Protein AF-L0CRL0-F1 (afdb_monomer)

Foldseek 3Di:
DVLCLQQLFPPNNVVQLVPQVVDDLVVNLCSLAVSNVVSLVVCLVCLQVDDLVVLLVSLVRQLVCLVPVLVPDPDPSSVLSSVSSNLVSVLSNCSNVPVVVSVVSSVVNSVVSVVVSVVVVD

Solvent-accessible surface area (backbone atoms only — not comparable to full-atom values): 6269 Å² total; per-residue (Å²): 107,72,59,39,45,76,67,24,31,36,90,50,28,73,63,48,35,55,52,38,56,76,43,56,64,70,56,32,44,41,55,72,34,65,64,42,47,64,56,48,51,52,49,52,76,45,24,91,78,55,64,63,71,64,39,42,52,34,11,54,46,6,32,50,47,14,54,59,60,26,73,79,45,88,49,65,51,36,30,54,36,20,48,50,24,21,53,47,10,59,30,48,51,36,26,68,82,40,42,67,57,21,51,52,52,50,54,54,50,40,53,55,51,48,54,54,43,53,64,70,71,108

Nearest PDB structures (foldseek):
  8q0a-assembly1_N  TM=9.973E-01  e=8.790E-09  Bos taurus
  7w4g-assembly1_i  TM=9.968E-01  e=8.790E-09  Sus scrofa
  5xtc-assembly1_i  TM=9.967E-01  e=1.614E-08  Homo sapiens
  7zdp-assembly1_N  TM=9.959E-01  e=1.191E-08  Ovis aries
  7psa-assembly1_N  TM=9.942E-01  e=1.614E-08  Mus musculus

Mean predicted aligned error: 2.78 Å

Secondary structure (DSSP, 8-state):
-HHHHHHT-TTTTTHHHHHHHHS-HHHHHHHHTGGGHHHHHHHHHTGGGS-HHHHHHHHHHHHHHHHHHHHT---HHHHHHHHHHHHHHHHHHHTTT-HHHHHHHHHHHHHHHHHHHHHH--

Structure (mmCIF, N/CA/C/O backbone):
data_AF-L0CRL0-F1
#
_entry.id   AF-L0CRL0-F1
#
loop_
_atom_site.group_PDB
_atom_site.id
_atom_site.type_symbol
_atom_site.label_atom_id
_atom_site.label_alt_id
_atom_site.label_comp_id
_atom_site.label_asym_id
_atom_site.label_entity_id
_atom_site.label_seq_id
_atom_site.pdbx_PDB_ins_code
_atom_site.Cartn_x
_atom_site.Cartn_y
_atom_site.Cartn_z
_atom_site.occupancy
_atom_site.B_iso_or_equiv
_atom_site.auth_seq_id
_atom_site.auth_comp_id
_atom_site.auth_asym_id
_atom_site.auth_atom_id
_atom_site.pdbx_PDB_model_num
ATOM 1 N N . ALA A 1 1 ? 5.175 -12.268 -9.111 1.00 73.69 1 ALA A N 1
ATOM 2 C CA . ALA A 1 1 ? 4.023 -13.076 -8.654 1.00 73.69 1 ALA A CA 1
ATOM 3 C C . ALA A 1 1 ? 4.125 -13.479 -7.173 1.00 73.69 1 ALA A C 1
ATOM 5 O O . ALA A 1 1 ? 3.259 -13.098 -6.396 1.00 73.69 1 ALA A O 1
ATOM 6 N N . ALA A 1 2 ? 5.173 -14.190 -6.732 1.00 89.31 2 ALA A N 1
ATOM 7 C CA . ALA A 1 2 ? 5.274 -14.617 -5.325 1.00 89.31 2 ALA A CA 1
ATOM 8 C C . ALA A 1 2 ? 5.375 -13.439 -4.332 1.00 89.31 2 ALA A C 1
ATOM 10 O O . ALA A 1 2 ? 4.647 -13.386 -3.343 1.00 89.31 2 ALA A O 1
ATOM 11 N N . ILE A 1 3 ? 6.220 -12.445 -4.629 1.00 90.88 3 ILE A N 1
ATOM 12 C CA . ILE A 1 3 ? 6.365 -11.264 -3.763 1.00 90.88 3 ILE A CA 1
ATOM 13 C C . ILE A 1 3 ? 5.086 -10.412 -3.757 1.00 90.88 3 ILE A C 1
ATOM 15 O O . ILE A 1 3 ? 4.665 -9.945 -2.704 1.00 90.88 3 ILE A O 1
ATOM 19 N N . SER A 1 4 ? 4.410 -10.278 -4.904 1.00 89.88 4 SER A N 1
ATOM 20 C CA . SER A 1 4 ? 3.124 -9.573 -4.994 1.00 89.88 4 SER A CA 1
ATOM 21 C C . SER A 1 4 ? 2.032 -10.236 -4.153 1.00 89.88 4 SER A C 1
ATOM 23 O O . SER A 1 4 ? 1.239 -9.525 -3.546 1.00 89.88 4 SER A O 1
ATOM 25 N N . MET A 1 5 ? 2.027 -11.571 -4.046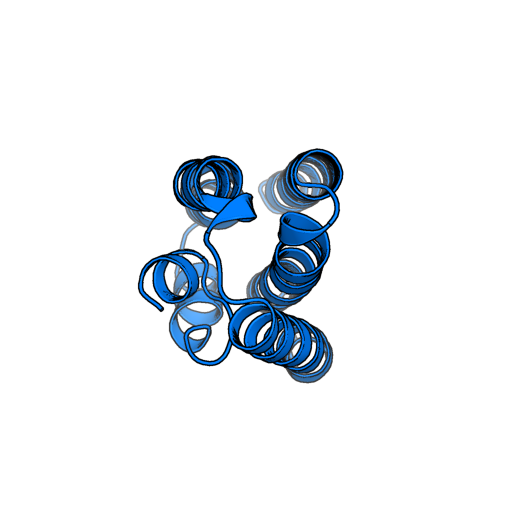 1.00 91.62 5 MET A N 1
ATOM 26 C CA . MET A 1 5 ? 1.110 -12.295 -3.161 1.00 91.62 5 MET A CA 1
ATOM 27 C C . MET A 1 5 ? 1.408 -12.020 -1.683 1.00 91.62 5 MET A C 1
ATOM 29 O O . MET A 1 5 ? 0.489 -11.688 -0.937 1.00 91.62 5 MET A O 1
ATOM 33 N N . LYS A 1 6 ? 2.685 -12.073 -1.271 1.00 91.50 6 LYS A N 1
ATOM 34 C CA . LYS A 1 6 ? 3.086 -11.749 0.112 1.00 91.50 6 LYS A CA 1
ATOM 35 C C . LYS A 1 6 ? 2.807 -10.296 0.504 1.00 91.50 6 LYS A C 1
ATOM 37 O O . LYS A 1 6 ? 2.465 -10.042 1.652 1.00 91.50 6 LYS A O 1
ATOM 42 N N . LEU A 1 7 ? 2.958 -9.350 -0.423 1.00 91.12 7 LEU A N 1
ATOM 43 C CA . LEU A 1 7 ? 2.668 -7.934 -0.173 1.00 91.12 7 LEU A CA 1
ATOM 44 C C . LEU A 1 7 ? 1.165 -7.613 -0.195 1.00 91.12 7 LEU A C 1
ATOM 46 O O . LEU A 1 7 ? 0.760 -6.599 0.371 1.00 91.12 7 LEU A O 1
ATOM 50 N N . GLY A 1 8 ? 0.340 -8.457 -0.822 1.00 92.06 8 GLY A N 1
ATOM 51 C CA . GLY A 1 8 ? -1.088 -8.194 -1.014 1.00 92.06 8 GLY A CA 1
ATOM 52 C C . GLY A 1 8 ? -1.381 -7.225 -2.166 1.00 92.06 8 GLY A C 1
ATOM 53 O O . GLY A 1 8 ? -2.360 -6.487 -2.111 1.00 92.06 8 GLY A O 1
ATOM 54 N N . LEU A 1 9 ? -0.539 -7.197 -3.206 1.00 93.69 9 LEU A N 1
ATOM 55 C CA . LEU A 1 9 ? -0.826 -6.452 -4.438 1.00 93.69 9 LEU A CA 1
ATOM 56 C C . LEU A 1 9 ? -1.970 -7.123 -5.210 1.00 93.69 9 LEU A C 1
ATOM 58 O O . LEU A 1 9 ? -2.073 -8.350 -5.235 1.00 93.69 9 LEU A O 1
ATOM 62 N N . ALA A 1 10 ? -2.801 -6.335 -5.892 1.00 94.56 10 ALA A N 1
ATOM 63 C CA . ALA A 1 10 ? -3.841 -6.871 -6.767 1.00 94.56 10 ALA A CA 1
ATOM 64 C C . ALA A 1 10 ? -3.223 -7.707 -7.911 1.00 94.56 10 ALA A C 1
ATOM 66 O O . ALA A 1 10 ? -2.181 -7.317 -8.436 1.00 94.56 10 ALA A O 1
ATOM 67 N N . PRO A 1 11 ? -3.826 -8.852 -8.298 1.00 92.69 11 PRO A N 1
ATOM 68 C CA . PRO A 1 11 ? -5.115 -9.392 -7.843 1.00 92.69 11 PRO A CA 1
ATOM 69 C C . PRO A 1 11 ? -5.056 -10.202 -6.533 1.00 92.69 11 PRO A C 1
ATOM 71 O O . PRO A 1 11 ? -6.095 -10.583 -6.011 1.00 92.69 11 PRO A O 1
ATOM 74 N N . PHE A 1 12 ? -3.885 -10.411 -5.934 1.00 93.94 12 PHE A N 1
ATOM 75 C CA . PHE A 1 12 ? -3.675 -11.250 -4.740 1.00 93.94 12 PHE A CA 1
ATOM 76 C C . PHE A 1 12 ? -4.007 -10.561 -3.404 1.00 93.94 12 PHE A C 1
ATOM 78 O O . PHE A 1 12 ? -3.464 -10.916 -2.362 1.00 93.94 12 PHE A O 1
ATOM 85 N N . HIS A 1 13 ? -4.867 -9.550 -3.432 1.00 94.38 13 HIS A N 1
ATOM 86 C CA . HIS A 1 13 ? -5.120 -8.644 -2.314 1.00 94.38 13 HIS A CA 1
ATOM 87 C C . HIS A 1 13 ? -6.255 -9.112 -1.386 1.00 94.38 13 HIS A C 1
ATOM 89 O O . HIS A 1 13 ? -6.352 -8.623 -0.267 1.00 94.38 13 HIS A O 1
ATOM 95 N N . PHE A 1 14 ? -7.097 -10.057 -1.824 1.00 93.44 14 PHE A N 1
ATOM 96 C CA . PHE A 1 14 ? -8.341 -10.444 -1.139 1.00 93.44 14 PHE A CA 1
ATOM 97 C C . PHE A 1 14 ? -8.160 -10.913 0.310 1.00 93.44 14 PHE A C 1
ATOM 99 O O . PHE A 1 14 ? -8.985 -10.598 1.160 1.00 93.44 14 PHE A O 1
ATOM 106 N N . TRP A 1 15 ? -7.058 -11.602 0.616 1.00 94.88 15 TRP A N 1
ATOM 107 C CA . TRP A 1 15 ? -6.787 -12.093 1.971 1.00 94.88 15 TRP A CA 1
ATOM 108 C C . TRP A 1 15 ? -6.547 -10.957 2.976 1.00 94.88 15 TRP A C 1
ATOM 110 O O . TRP A 1 15 ? -6.832 -11.090 4.164 1.00 94.88 15 TRP A O 1
ATOM 120 N N . PHE A 1 16 ? -6.002 -9.830 2.515 1.00 94.25 16 PHE A N 1
ATOM 121 C CA . PHE A 1 16 ? -5.441 -8.814 3.397 1.00 94.25 16 PHE A CA 1
ATOM 122 C C . PHE A 1 16 ? -6.518 -8.029 4.177 1.00 94.25 16 PHE A C 1
ATOM 124 O O . PHE A 1 16 ? -6.388 -7.929 5.400 1.00 94.25 16 PHE A O 1
ATOM 131 N N . PRO A 1 17 ? -7.615 -7.535 3.560 1.00 95.00 17 PRO A N 1
ATOM 132 C CA . PRO A 1 17 ? -8.706 -6.888 4.295 1.00 95.00 17 PRO A CA 1
ATOM 133 C C . PRO A 1 17 ? -9.400 -7.787 5.320 1.00 95.00 17 PRO A C 1
ATOM 135 O O . PRO A 1 17 ? -9.794 -7.311 6.385 1.00 95.00 17 PRO A O 1
ATOM 138 N N . GLU A 1 18 ? -9.560 -9.073 5.011 1.00 95.00 18 GLU A N 1
ATOM 139 C CA . GLU A 1 18 ? -10.235 -10.031 5.890 1.00 95.00 18 GLU A CA 1
ATOM 140 C C . GLU A 1 18 ? -9.378 -10.367 7.109 1.00 95.00 18 GLU A C 1
ATOM 142 O O . GLU A 1 18 ? -9.856 -10.271 8.242 1.00 95.00 18 GLU A O 1
ATOM 147 N N . VAL A 1 19 ? -8.092 -10.662 6.891 1.00 95.88 19 VAL A N 1
ATOM 148 C CA . VAL A 1 19 ? -7.148 -10.947 7.979 1.00 95.88 19 VAL A CA 1
ATOM 149 C C . VAL A 1 19 ? -6.992 -9.733 8.890 1.00 95.88 19 VAL A C 1
ATOM 151 O O . VAL A 1 19 ? -7.051 -9.871 10.111 1.00 95.88 19 VAL A O 1
ATOM 154 N N . LEU A 1 20 ? -6.864 -8.530 8.326 1.00 95.19 20 LEU A N 1
ATOM 155 C CA . LEU A 1 20 ? -6.703 -7.319 9.128 1.00 95.19 20 LEU A CA 1
ATOM 156 C C . LEU A 1 20 ? -7.968 -7.031 9.959 1.00 95.19 20 LEU A C 1
ATOM 158 O O . LEU A 1 20 ? -7.849 -6.703 11.139 1.00 95.19 20 LEU A O 1
ATOM 162 N N . GLN A 1 21 ? -9.171 -7.249 9.412 1.00 94.94 21 GLN A N 1
ATOM 163 C CA . GLN A 1 21 ? -10.425 -7.110 10.166 1.00 94.94 21 GLN A CA 1
ATOM 164 C C . GLN A 1 21 ? -10.580 -8.152 11.287 1.00 94.94 21 GLN A C 1
ATOM 166 O O . GLN A 1 21 ? -11.107 -7.810 12.345 1.00 94.94 21 GLN A O 1
ATOM 171 N N . GLY A 1 22 ? -10.167 -9.401 11.060 1.00 94.00 22 GLY A N 1
ATOM 172 C CA . GLY A 1 22 ? -10.298 -10.493 12.035 1.00 94.00 22 GLY A CA 1
ATOM 173 C C . GLY A 1 22 ? -9.231 -10.503 13.135 1.00 94.00 22 GLY A C 1
ATOM 174 O O . GLY A 1 22 ? -9.375 -11.217 14.123 1.00 94.00 22 GLY A O 1
ATOM 175 N N . SER A 1 23 ? -8.165 -9.718 12.974 1.00 94.25 23 SER A N 1
ATOM 176 C CA . SER A 1 23 ? -7.005 -9.698 13.871 1.00 94.25 23 SER A CA 1
ATOM 177 C C . SER A 1 23 ? -7.084 -8.607 14.955 1.00 94.25 23 SER A C 1
ATOM 179 O O . SER A 1 23 ? -7.854 -7.642 14.852 1.00 94.25 23 SER A O 1
ATOM 181 N N . SER A 1 24 ? -6.280 -8.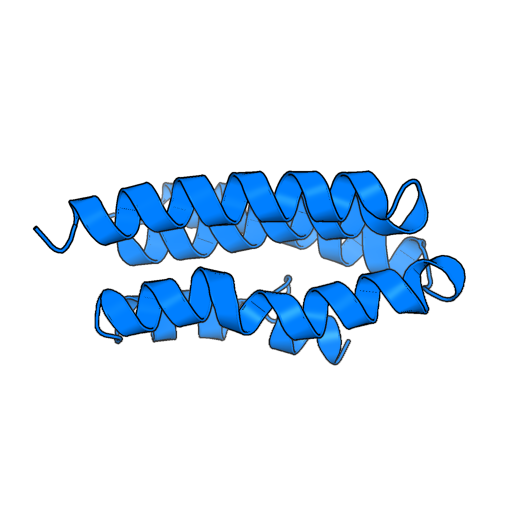745 16.017 1.00 95.38 24 SER A N 1
ATOM 182 C CA . SER A 1 24 ? -6.131 -7.698 17.040 1.00 95.38 24 SER A CA 1
ATOM 183 C C . SER A 1 24 ? -5.400 -6.478 16.467 1.00 95.38 24 SER A C 1
ATOM 185 O O . SER A 1 24 ? -4.612 -6.610 15.532 1.00 95.38 24 SER A O 1
ATOM 187 N N . LEU A 1 25 ? -5.602 -5.286 17.038 1.00 94.00 25 LEU A N 1
ATOM 188 C CA . LEU A 1 25 ? -4.984 -4.050 16.529 1.00 94.00 25 LEU A CA 1
ATOM 189 C C . LEU A 1 25 ? -3.450 -4.120 16.482 1.00 94.00 25 LEU A C 1
ATOM 191 O O . LEU A 1 25 ? -2.846 -3.687 15.503 1.00 94.00 25 LEU A O 1
ATOM 195 N N . THR A 1 26 ? -2.820 -4.728 17.489 1.00 94.75 26 THR A N 1
ATOM 196 C CA . THR A 1 26 ? -1.362 -4.915 17.539 1.00 94.75 26 THR A CA 1
ATOM 197 C C . THR A 1 26 ? -0.864 -5.847 16.436 1.00 94.75 26 THR A C 1
ATOM 199 O O . THR A 1 26 ? 0.125 -5.546 15.768 1.00 94.75 26 THR A O 1
ATOM 202 N N . THR A 1 27 ? -1.567 -6.955 16.185 1.00 94.81 27 THR A N 1
ATOM 203 C CA . THR A 1 27 ? -1.224 -7.864 15.080 1.00 94.81 27 THR A CA 1
ATOM 204 C C . THR A 1 27 ? -1.473 -7.221 13.717 1.00 94.81 27 THR A C 1
ATOM 206 O O . THR A 1 27 ? -0.631 -7.355 12.832 1.00 94.81 27 THR A O 1
ATOM 209 N N . GLY A 1 28 ? -2.550 -6.445 13.570 1.00 94.75 28 GLY A N 1
ATOM 210 C CA . GLY A 1 28 ? -2.838 -5.655 12.375 1.00 94.75 28 GLY A CA 1
ATOM 211 C C . GLY A 1 28 ? -1.734 -4.645 12.061 1.00 94.75 28 GLY A C 1
ATOM 212 O O . GLY A 1 28 ? -1.292 -4.579 10.916 1.00 94.75 28 GLY A O 1
ATOM 213 N N . LEU A 1 29 ? -1.220 -3.942 13.077 1.00 95.94 29 LEU A N 1
ATOM 214 C CA . LEU A 1 29 ? -0.084 -3.026 12.946 1.00 95.94 29 LEU A CA 1
ATOM 215 C C . LEU A 1 29 ? 1.185 -3.746 12.468 1.00 95.94 29 LEU A C 1
ATOM 217 O O . LEU A 1 29 ? 1.840 -3.299 11.523 1.00 95.94 29 LEU A O 1
ATOM 221 N N . LEU A 1 30 ? 1.542 -4.870 13.095 1.00 96.75 30 LEU A N 1
ATOM 222 C CA . LEU A 1 30 ? 2.722 -5.654 12.703 1.00 96.75 30 LEU A CA 1
ATOM 223 C C . LEU A 1 30 ? 2.593 -6.187 11.272 1.00 96.75 30 LEU A C 1
ATOM 225 O O . LEU A 1 30 ? 3.557 -6.175 10.501 1.00 96.75 30 LEU A O 1
ATOM 229 N N . LEU A 1 31 ? 1.393 -6.626 10.902 1.00 95.81 31 LEU A N 1
ATOM 230 C CA . LEU A 1 31 ? 1.086 -7.160 9.583 1.00 95.81 31 LEU A CA 1
ATOM 231 C C . LEU A 1 31 ? 1.114 -6.050 8.518 1.00 95.81 31 LEU A C 1
ATOM 233 O O . LEU A 1 31 ? 1.652 -6.252 7.428 1.00 95.81 31 LEU A O 1
ATOM 237 N N . SER A 1 32 ? 0.616 -4.851 8.835 1.00 94.12 32 SER A N 1
ATOM 238 C CA . SER A 1 32 ? 0.615 -3.714 7.914 1.00 94.12 32 SER A CA 1
ATOM 239 C C . SER A 1 32 ? 1.992 -3.064 7.745 1.00 94.12 32 SER A C 1
ATOM 241 O O . SER A 1 32 ? 2.196 -2.417 6.719 1.00 94.12 32 SER A O 1
ATOM 243 N N . THR A 1 33 ? 2.922 -3.236 8.693 1.00 95.31 33 THR A N 1
ATOM 244 C CA . THR A 1 33 ? 4.245 -2.580 8.701 1.00 95.31 33 THR A CA 1
ATOM 245 C C . THR A 1 33 ? 5.405 -3.578 8.629 1.00 95.31 33 THR A C 1
ATOM 247 O O . THR A 1 33 ? 5.974 -3.788 7.556 1.00 95.31 33 THR A O 1
ATOM 250 N N . ALA A 1 34 ? 5.750 -4.218 9.748 1.00 95.38 34 ALA A N 1
ATOM 251 C CA . ALA A 1 34 ? 6.934 -5.059 9.902 1.00 95.38 34 ALA A CA 1
ATOM 252 C C . ALA A 1 34 ? 6.959 -6.230 8.910 1.00 95.38 34 ALA A C 1
ATOM 254 O O . ALA A 1 34 ? 7.986 -6.483 8.283 1.00 95.38 34 ALA A O 1
ATOM 255 N N . MET A 1 35 ? 5.822 -6.895 8.686 1.00 95.56 35 MET A N 1
ATOM 256 C CA . MET A 1 35 ? 5.744 -8.028 7.751 1.00 95.56 35 MET A CA 1
ATOM 257 C C . MET A 1 35 ? 5.864 -7.618 6.276 1.00 95.56 35 MET A C 1
ATOM 259 O O . MET A 1 35 ? 6.208 -8.452 5.436 1.00 95.56 35 MET A O 1
ATOM 263 N N . LYS A 1 36 ? 5.633 -6.340 5.946 1.00 94.75 36 LYS A N 1
ATOM 264 C CA . LYS A 1 36 ? 5.821 -5.813 4.586 1.00 94.75 36 LYS A CA 1
ATOM 265 C C . LYS A 1 36 ? 7.278 -5.454 4.287 1.00 94.75 36 LYS A C 1
ATOM 267 O O . LYS A 1 36 ? 7.643 -5.399 3.115 1.00 94.75 36 LYS A O 1
ATOM 272 N N . PHE A 1 37 ? 8.121 -5.273 5.308 1.00 94.75 37 PHE A N 1
ATOM 273 C CA . PHE A 1 37 ? 9.514 -4.861 5.125 1.00 94.75 37 PHE A CA 1
ATOM 274 C C . PHE A 1 37 ? 10.377 -5.916 4.402 1.00 94.75 37 PHE A C 1
ATOM 276 O O . PHE A 1 37 ? 10.955 -5.565 3.374 1.00 94.75 37 PHE A O 1
ATOM 283 N N . PRO A 1 38 ? 10.431 -7.206 4.809 1.00 95.50 38 PRO A N 1
ATOM 284 C CA . PRO A 1 38 ? 11.280 -8.189 4.124 1.00 95.50 38 PRO A CA 1
ATOM 285 C C . PRO A 1 38 ? 10.921 -8.425 2.643 1.00 95.50 38 PRO A C 1
ATOM 287 O O . PRO A 1 38 ? 11.817 -8.491 1.804 1.00 95.50 38 PRO A O 1
ATOM 290 N N . PRO A 1 39 ? 9.637 -8.535 2.248 1.00 94.06 39 PRO A N 1
ATOM 291 C CA . PRO A 1 39 ? 9.295 -8.643 0.830 1.00 94.06 39 PRO A CA 1
ATOM 292 C C . PRO A 1 39 ? 9.623 -7.370 0.029 1.00 94.06 39 PRO A C 1
ATOM 294 O O . PRO A 1 39 ? 9.982 -7.468 -1.146 1.00 94.06 39 PRO A O 1
ATOM 297 N N . LEU A 1 40 ? 9.528 -6.184 0.645 1.00 94.44 40 LEU A N 1
ATOM 298 C CA . LEU A 1 40 ? 9.877 -4.915 -0.000 1.00 94.44 40 LEU A CA 1
ATOM 299 C C . LEU A 1 40 ? 11.393 -4.774 -0.205 1.00 94.44 40 LEU A C 1
ATOM 301 O O . LEU A 1 40 ? 11.821 -4.307 -1.259 1.00 94.44 40 LEU A O 1
ATOM 305 N N . THR A 1 41 ? 12.215 -5.219 0.752 1.00 93.75 41 THR A N 1
ATOM 306 C CA . THR A 1 41 ? 13.680 -5.219 0.596 1.00 93.75 41 THR A CA 1
ATOM 307 C C . THR A 1 41 ? 14.133 -6.183 -0.497 1.00 93.75 41 THR A C 1
ATOM 309 O O . THR A 1 41 ? 15.027 -5.839 -1.268 1.00 93.75 41 THR A O 1
ATOM 312 N N . LEU A 1 42 ? 13.478 -7.340 -0.643 1.00 94.62 42 LEU A N 1
ATOM 313 C CA . LEU A 1 42 ? 13.734 -8.242 -1.769 1.00 94.62 42 LEU A CA 1
ATOM 314 C C . LEU A 1 42 ? 13.411 -7.577 -3.113 1.00 94.62 42 LEU A C 1
ATOM 316 O O . LEU A 1 42 ? 14.253 -7.601 -4.006 1.00 94.62 42 LEU A O 1
ATOM 320 N N . LEU A 1 43 ? 12.248 -6.923 -3.244 1.00 93.00 43 LEU A N 1
ATOM 321 C CA . LEU A 1 43 ? 11.922 -6.157 -4.457 1.00 93.00 43 LEU A CA 1
ATOM 322 C C . LEU A 1 43 ? 12.929 -5.036 -4.731 1.00 93.00 43 LEU A C 1
ATOM 324 O O . LEU A 1 43 ? 13.250 -4.780 -5.889 1.00 93.00 43 LEU A O 1
ATOM 328 N N . PHE A 1 44 ? 13.422 -4.373 -3.684 1.00 94.31 44 PHE A N 1
ATOM 329 C CA . PHE A 1 44 ? 14.444 -3.335 -3.800 1.00 94.31 44 PHE A CA 1
ATOM 330 C C . PHE A 1 44 ? 15.755 -3.908 -4.356 1.00 94.31 44 PHE A C 1
ATOM 332 O O . PHE A 1 44 ? 16.300 -3.366 -5.320 1.00 94.31 44 PHE A O 1
ATOM 339 N N . MET A 1 45 ? 16.228 -5.028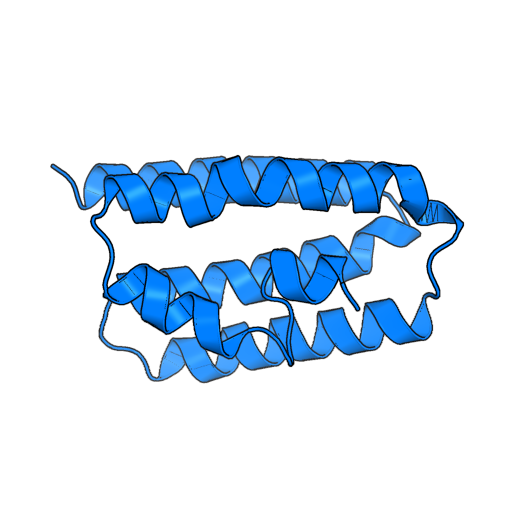 -3.799 1.00 94.88 45 MET A N 1
ATOM 340 C CA . MET A 1 45 ? 17.467 -5.691 -4.224 1.00 94.88 45 MET A CA 1
ATOM 341 C C . MET A 1 45 ? 17.384 -6.229 -5.655 1.00 94.88 45 MET A C 1
ATOM 343 O O . MET A 1 45 ? 18.372 -6.181 -6.381 1.00 94.88 45 MET A O 1
ATOM 347 N N . THR A 1 46 ? 16.212 -6.700 -6.086 1.00 94.00 46 THR A N 1
ATOM 348 C CA . THR A 1 46 ? 16.006 -7.228 -7.444 1.00 94.00 46 THR A CA 1
ATOM 349 C C . THR A 1 46 ? 15.440 -6.199 -8.423 1.00 94.00 46 THR A C 1
ATOM 351 O O . THR A 1 46 ? 15.051 -6.571 -9.523 1.00 94.00 46 THR A O 1
ATOM 354 N N . SER A 1 47 ? 15.349 -4.920 -8.053 1.00 92.31 47 SER A N 1
ATOM 355 C CA . SER A 1 47 ? 14.620 -3.889 -8.816 1.00 92.31 47 SER A CA 1
ATOM 356 C C . SER A 1 47 ? 15.025 -3.780 -10.293 1.00 92.31 47 SER A C 1
ATOM 358 O O . SER A 1 47 ? 14.170 -3.561 -11.147 1.00 92.31 47 SER A O 1
ATOM 360 N N . GLN A 1 48 ? 16.305 -3.999 -10.601 1.00 90.00 48 GLN A N 1
ATOM 361 C CA . GLN A 1 48 ? 16.869 -3.903 -11.952 1.00 90.00 48 GLN A CA 1
ATOM 362 C C . GLN A 1 48 ? 16.521 -5.088 -12.866 1.00 90.00 48 GLN A C 1
ATOM 364 O O . GLN A 1 48 ? 16.610 -4.958 -14.083 1.00 90.00 48 GLN A O 1
ATOM 369 N N . SER A 1 49 ? 16.132 -6.240 -12.309 1.00 92.00 49 SER A N 1
ATOM 370 C CA . SER A 1 49 ? 15.829 -7.460 -13.074 1.00 92.00 49 SER A CA 1
ATOM 371 C C . SER A 1 49 ? 14.328 -7.739 -13.214 1.00 92.00 49 SER A C 1
ATOM 373 O O . SER A 1 49 ? 13.929 -8.776 -13.747 1.00 92.00 49 SER A O 1
ATOM 375 N N . LEU A 1 50 ? 13.473 -6.826 -12.742 1.00 91.88 50 LEU A N 1
ATOM 376 C CA . LEU A 1 50 ? 12.020 -6.961 -12.820 1.00 91.88 50 LEU A CA 1
ATOM 377 C C . LEU A 1 50 ? 11.496 -6.571 -14.206 1.00 91.88 50 LEU A C 1
ATOM 379 O O . LEU A 1 50 ? 11.944 -5.596 -14.798 1.00 91.88 50 LEU A O 1
ATOM 383 N N . ASN A 1 51 ? 10.477 -7.288 -14.692 1.00 94.12 51 ASN A N 1
ATOM 384 C CA . ASN A 1 51 ? 9.747 -6.904 -15.901 1.00 94.12 51 ASN A CA 1
ATOM 385 C C . ASN A 1 51 ? 8.880 -5.654 -15.617 1.00 94.12 51 ASN A C 1
ATOM 387 O O . ASN A 1 51 ? 7.908 -5.770 -14.858 1.00 94.12 51 ASN A O 1
ATOM 391 N N . PRO A 1 52 ? 9.164 -4.492 -16.241 1.00 91.94 52 PRO A N 1
ATOM 392 C CA . PRO A 1 52 ? 8.445 -3.253 -15.955 1.00 91.94 52 PRO A CA 1
ATOM 393 C C . PRO A 1 52 ? 6.958 -3.323 -16.311 1.00 91.94 52 PRO A C 1
ATOM 395 O O . PRO A 1 52 ? 6.139 -2.834 -15.544 1.00 91.94 52 PRO A O 1
ATOM 398 N N . ALA A 1 53 ? 6.586 -3.974 -17.420 1.00 94.62 53 ALA A N 1
ATOM 399 C CA . ALA A 1 53 ? 5.192 -4.052 -17.869 1.00 94.62 53 ALA A CA 1
ATOM 400 C C . ALA A 1 53 ? 4.313 -4.862 -16.899 1.00 94.62 53 ALA A C 1
ATOM 402 O O . ALA A 1 53 ? 3.173 -4.503 -16.601 1.00 94.62 53 ALA A O 1
ATOM 403 N N . LEU A 1 54 ? 4.854 -5.951 -16.350 1.00 93.94 54 LEU A N 1
ATOM 404 C CA . LEU A 1 54 ? 4.148 -6.730 -15.333 1.00 93.94 54 LEU A CA 1
ATOM 405 C C . LEU A 1 54 ? 4.029 -5.940 -14.024 1.00 93.94 54 LEU A C 1
ATOM 407 O O . LEU A 1 54 ? 3.004 -5.984 -13.351 1.00 93.94 54 LEU A O 1
ATOM 411 N N . LEU A 1 55 ? 5.070 -5.207 -13.643 1.00 94.44 55 LEU A N 1
ATOM 412 C CA . LEU A 1 55 ? 5.059 -4.443 -12.403 1.00 94.44 55 LEU A CA 1
ATOM 413 C C . LEU A 1 55 ? 4.094 -3.251 -12.461 1.00 94.44 55 LEU A C 1
ATOM 415 O O . LEU A 1 55 ? 3.358 -3.020 -11.504 1.00 94.44 55 LEU A O 1
ATOM 419 N N . THR A 1 56 ? 4.060 -2.528 -13.583 1.00 95.00 56 THR A N 1
ATOM 420 C CA . THR A 1 56 ? 3.149 -1.393 -13.791 1.00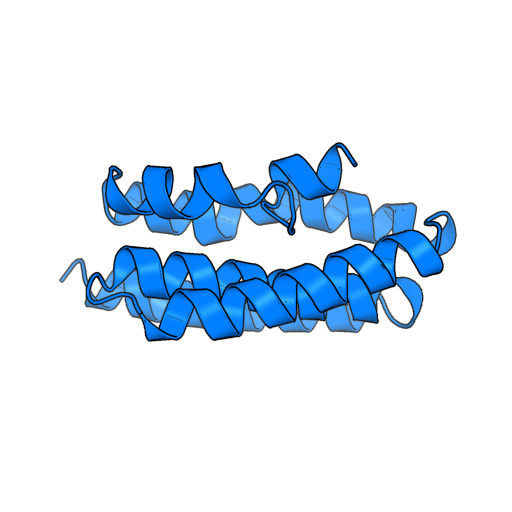 95.00 56 THR A CA 1
ATOM 421 C C . THR A 1 56 ? 1.694 -1.839 -13.819 1.00 95.00 56 THR A C 1
ATOM 423 O O . THR A 1 56 ? 0.855 -1.187 -13.202 1.00 95.00 56 THR A O 1
ATOM 426 N N . THR A 1 57 ? 1.382 -2.973 -14.454 1.00 95.81 57 THR A N 1
ATOM 427 C CA . THR A 1 57 ? 0.017 -3.525 -14.450 1.00 95.81 57 THR A CA 1
ATOM 428 C C . THR A 1 57 ? -0.440 -3.886 -13.037 1.00 95.81 57 THR A C 1
ATOM 430 O O . THR A 1 57 ? -1.511 -3.445 -12.621 1.00 95.81 57 THR A O 1
ATOM 433 N N . LEU A 1 58 ? 0.384 -4.596 -12.256 1.00 96.12 58 LEU A N 1
ATOM 434 C CA . LEU A 1 58 ? 0.080 -4.890 -10.847 1.00 96.12 58 LEU A CA 1
ATOM 435 C C . LEU A 1 58 ? -0.066 -3.610 -10.009 1.00 96.12 58 LEU A C 1
ATOM 437 O O . LEU A 1 58 ? -0.983 -3.508 -9.194 1.00 96.12 58 LEU A O 1
ATOM 441 N N . ALA A 1 59 ? 0.810 -2.625 -10.219 1.00 96.00 59 ALA A N 1
ATOM 442 C CA . ALA A 1 59 ? 0.791 -1.360 -9.495 1.00 96.00 59 ALA A CA 1
ATOM 443 C C . ALA A 1 59 ? -0.496 -0.563 -9.754 1.00 96.00 59 ALA A C 1
ATOM 445 O O . ALA A 1 59 ? -1.186 -0.193 -8.803 1.00 96.00 59 ALA A O 1
ATOM 446 N N . ILE A 1 60 ? -0.861 -0.361 -11.022 1.00 96.94 60 ILE A N 1
ATOM 447 C CA . ILE A 1 60 ? -2.074 0.373 -11.411 1.00 96.94 60 ILE A CA 1
ATOM 448 C C . ILE A 1 60 ? -3.319 -0.352 -10.898 1.00 96.94 60 ILE A C 1
ATOM 450 O O . ILE A 1 60 ? -4.194 0.283 -10.309 1.00 96.94 60 ILE A O 1
ATOM 454 N N . LEU A 1 61 ? -3.373 -1.682 -11.041 1.00 96.69 61 LEU A N 1
ATOM 455 C CA . LEU A 1 61 ? -4.469 -2.484 -10.494 1.00 96.69 61 LEU A CA 1
ATOM 456 C C . LEU A 1 61 ? -4.587 -2.306 -8.978 1.00 96.69 61 LEU A C 1
ATOM 458 O O . LEU A 1 61 ? -5.684 -2.090 -8.473 1.00 96.69 61 LEU A O 1
ATOM 462 N N . SER A 1 62 ? -3.477 -2.355 -8.239 1.00 96.94 62 SER A N 1
ATOM 463 C CA . SER A 1 62 ? -3.505 -2.188 -6.781 1.00 96.94 62 SER A CA 1
ATOM 464 C C . SER A 1 62 ? -3.909 -0.777 -6.341 1.00 96.94 62 SER A C 1
ATOM 466 O O . SER A 1 62 ? -4.687 -0.641 -5.397 1.00 96.94 62 SER A O 1
ATOM 468 N N . ALA A 1 63 ? -3.472 0.265 -7.053 1.00 95.94 63 ALA A N 1
ATOM 469 C CA . ALA A 1 63 ? -3.893 1.638 -6.790 1.00 95.94 63 ALA A CA 1
ATOM 470 C C . ALA A 1 63 ? -5.397 1.826 -7.048 1.00 95.94 63 ALA A C 1
ATOM 472 O O . ALA A 1 63 ? -6.099 2.374 -6.197 1.00 95.94 63 ALA A O 1
ATOM 473 N N . ALA A 1 64 ? -5.900 1.311 -8.174 1.00 96.12 64 ALA A N 1
ATOM 474 C CA . ALA A 1 64 ? -7.313 1.389 -8.533 1.00 96.12 64 ALA A CA 1
ATOM 475 C C . ALA A 1 64 ? -8.201 0.613 -7.548 1.00 96.12 64 ALA A C 1
ATOM 477 O O . ALA A 1 64 ? -9.178 1.155 -7.034 1.00 96.12 64 ALA A O 1
ATOM 478 N N . VAL A 1 65 ? -7.836 -0.635 -7.236 1.00 95.31 65 VAL A N 1
ATOM 479 C CA . VAL A 1 65 ? -8.585 -1.491 -6.306 1.00 95.31 65 VAL A CA 1
ATOM 480 C C . VAL A 1 65 ? -8.558 -0.923 -4.890 1.00 95.31 65 VAL A C 1
ATOM 482 O O . VAL A 1 65 ? -9.605 -0.842 -4.256 1.00 95.31 65 VAL A O 1
ATOM 485 N N . GLY A 1 66 ? -7.393 -0.493 -4.395 1.00 94.12 66 GLY A N 1
ATOM 486 C CA . GLY A 1 66 ? -7.280 0.120 -3.071 1.00 94.12 66 GLY A CA 1
ATOM 487 C C . GLY A 1 66 ? -8.110 1.399 -2.947 1.00 94.12 66 GLY A C 1
ATOM 488 O O . GLY A 1 66 ? -8.778 1.603 -1.937 1.00 94.12 66 GLY A O 1
ATOM 489 N N . GLY A 1 67 ? -8.132 2.229 -3.994 1.00 92.19 67 GLY A N 1
ATOM 490 C CA . GLY A 1 67 ? -8.970 3.426 -4.035 1.00 92.19 67 GLY A CA 1
ATOM 491 C C . GLY A 1 67 ? -10.464 3.102 -4.054 1.00 92.19 67 GLY A C 1
ATOM 492 O O . GLY A 1 67 ? -11.205 3.552 -3.185 1.00 92.19 67 GLY A O 1
ATOM 493 N N . TRP A 1 68 ? -10.912 2.290 -5.014 1.00 93.69 68 TRP A N 1
ATOM 494 C CA . TRP A 1 68 ? -12.338 2.029 -5.223 1.00 93.69 68 TRP A CA 1
ATOM 495 C C . TRP A 1 68 ? -12.955 1.194 -4.100 1.00 93.69 68 TRP A C 1
AT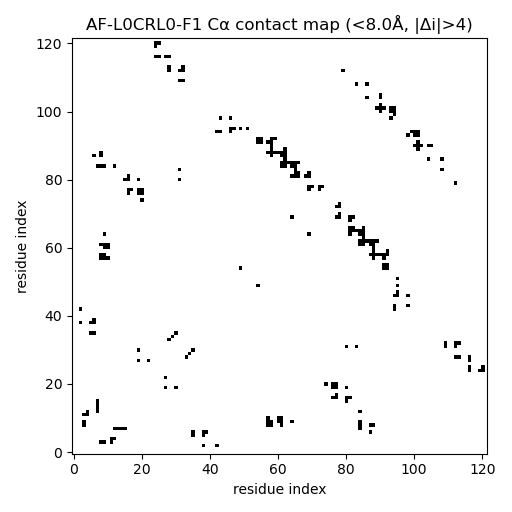OM 497 O O . TRP A 1 68 ? -14.021 1.525 -3.581 1.00 93.69 68 TRP A O 1
ATOM 507 N N . ALA A 1 69 ? -12.285 0.110 -3.699 1.00 93.31 69 ALA A N 1
ATOM 508 C CA . ALA A 1 69 ? -12.814 -0.795 -2.686 1.00 93.31 69 ALA A CA 1
ATOM 509 C C . ALA A 1 69 ? -12.777 -0.180 -1.281 1.00 93.31 69 ALA A C 1
ATOM 511 O O . ALA A 1 69 ? -13.612 -0.541 -0.454 1.00 93.31 69 ALA A O 1
ATOM 512 N N . GLY A 1 70 ? -11.866 0.767 -1.024 1.00 92.62 70 GLY A N 1
ATOM 513 C CA . GLY A 1 70 ? -11.793 1.503 0.238 1.00 92.62 70 GLY A CA 1
ATOM 514 C C . GLY A 1 70 ? -12.987 2.429 0.487 1.00 92.62 70 GLY A C 1
ATOM 515 O O . GLY A 1 70 ? -13.403 2.567 1.634 1.00 92.62 70 GLY A O 1
ATOM 516 N N . LEU A 1 71 ? -13.584 3.006 -0.566 1.00 93.38 71 LEU A N 1
ATOM 517 C CA . LEU A 1 71 ? -14.717 3.939 -0.445 1.00 93.38 71 LEU A CA 1
ATOM 518 C C . LEU A 1 71 ? -15.983 3.288 0.125 1.00 93.38 71 LEU A C 1
ATOM 520 O O . LEU A 1 71 ? -16.767 3.953 0.792 1.00 93.38 71 LEU A O 1
ATOM 524 N N . ASN A 1 72 ? -16.181 1.991 -0.123 1.00 93.69 72 ASN A N 1
ATOM 525 C CA . ASN A 1 72 ? -17.381 1.265 0.298 1.00 93.69 72 ASN A CA 1
ATOM 526 C C . ASN A 1 72 ? -17.189 0.491 1.619 1.00 93.69 72 ASN A C 1
ATOM 528 O O . ASN A 1 72 ? -17.907 -0.471 1.893 1.00 93.69 72 ASN A O 1
ATOM 532 N N . GLN A 1 73 ? -16.184 0.842 2.427 1.00 95.00 73 GLN A N 1
ATOM 533 C CA . GLN A 1 73 ? -15.953 0.205 3.725 1.00 95.00 73 GLN A CA 1
ATOM 534 C C . GLN A 1 73 ? -16.332 1.143 4.864 1.00 95.00 73 GLN A C 1
ATOM 536 O O . GLN A 1 73 ? -15.882 2.279 4.923 1.00 95.00 73 GLN A O 1
ATOM 541 N N . THR A 1 74 ? -17.097 0.630 5.826 1.00 95.56 74 THR A N 1
ATOM 542 C CA . THR A 1 74 ? -17.395 1.327 7.089 1.00 95.56 74 THR A CA 1
ATOM 543 C C . THR A 1 74 ? -16.401 0.974 8.196 1.00 95.56 74 THR A C 1
ATOM 545 O O . THR A 1 74 ? -16.222 1.718 9.155 1.00 95.56 74 THR A O 1
ATOM 548 N N . GLN A 1 75 ? -15.734 -0.175 8.077 1.00 95.06 75 GLN A N 1
ATOM 549 C CA . GLN A 1 75 ? -14.800 -0.676 9.076 1.00 95.06 75 GLN A CA 1
ATOM 550 C C . GLN A 1 75 ? -13.421 -0.046 8.882 1.00 95.06 75 GLN A C 1
ATOM 552 O O . GLN A 1 75 ? -12.762 -0.309 7.875 1.00 95.06 75 GLN A O 1
ATOM 557 N N . ILE A 1 76 ? -12.945 0.708 9.878 1.00 94.44 76 ILE A N 1
ATOM 558 C CA . ILE A 1 76 ? -11.653 1.420 9.832 1.00 94.44 76 ILE A CA 1
ATOM 559 C C . ILE A 1 76 ? -10.499 0.476 9.472 1.00 94.44 76 ILE A C 1
ATOM 561 O O . ILE A 1 76 ? -9.659 0.806 8.642 1.00 94.44 76 ILE A O 1
ATOM 565 N N . ARG A 1 77 ? -10.493 -0.745 10.013 1.00 95.25 77 ARG A N 1
ATOM 566 C CA . ARG A 1 77 ? -9.490 -1.770 9.689 1.00 95.25 77 ARG A CA 1
ATOM 567 C C . ARG A 1 77 ? -9.495 -2.157 8.204 1.00 95.25 77 ARG A C 1
ATOM 569 O O . ARG A 1 77 ? -8.431 -2.245 7.600 1.00 95.25 77 ARG A O 1
ATOM 576 N N . LYS A 1 78 ? -10.662 -2.311 7.573 1.00 95.38 78 LYS A N 1
ATOM 577 C CA . LYS A 1 78 ? -10.743 -2.570 6.124 1.00 95.38 78 LYS A CA 1
ATOM 578 C C . LYS A 1 78 ? -10.336 -1.351 5.296 1.00 95.38 78 LYS A C 1
ATOM 580 O O . LYS A 1 78 ? -9.651 -1.523 4.292 1.00 95.38 78 LYS A O 1
ATOM 585 N N . ILE A 1 79 ? -10.683 -0.138 5.731 1.00 96.69 79 ILE A N 1
ATOM 586 C CA . ILE A 1 79 ? -10.221 1.105 5.088 1.00 96.69 79 ILE A CA 1
ATOM 587 C C . ILE A 1 79 ? -8.685 1.163 5.107 1.00 96.69 79 ILE A C 1
ATOM 589 O O . ILE A 1 79 ? -8.059 1.349 4.065 1.00 96.69 79 ILE A O 1
ATOM 593 N N . MET A 1 80 ? -8.074 0.908 6.268 1.00 96.12 80 MET A N 1
ATOM 594 C CA . MET A 1 80 ? -6.618 0.814 6.432 1.00 96.12 80 MET A CA 1
ATOM 595 C C . MET A 1 80 ? -6.009 -0.302 5.580 1.00 96.12 80 MET A C 1
ATOM 597 O O . MET A 1 80 ? -4.886 -0.186 5.084 1.00 96.12 80 MET A O 1
ATOM 601 N N . ALA A 1 81 ? -6.751 -1.391 5.376 1.00 96.19 81 ALA A N 1
ATOM 602 C CA . ALA A 1 81 ? -6.286 -2.469 4.532 1.00 96.19 81 ALA A CA 1
ATOM 603 C C . ALA A 1 81 ? -6.155 -2.021 3.068 1.00 96.19 81 ALA A C 1
ATOM 605 O O . ALA A 1 81 ? -5.095 -2.189 2.457 1.00 96.19 81 ALA A O 1
ATOM 606 N N . PHE A 1 82 ? -7.204 -1.393 2.535 1.00 97.06 82 PHE A N 1
ATOM 607 C CA . PHE A 1 82 ? -7.246 -0.890 1.162 1.00 97.06 82 PHE A CA 1
ATOM 608 C C . PHE A 1 82 ? -6.317 0.303 0.918 1.00 97.06 82 PHE A C 1
ATOM 610 O O . PHE A 1 82 ? -5.690 0.358 -0.143 1.00 97.06 82 PHE A O 1
ATOM 617 N N . SER A 1 83 ? -6.119 1.184 1.904 1.00 96.69 83 SER A N 1
ATOM 618 C CA . SER A 1 83 ? -5.094 2.232 1.810 1.00 96.69 83 SER A CA 1
ATOM 619 C C . SER A 1 83 ? -3.690 1.631 1.700 1.00 96.69 83 SER A C 1
ATOM 621 O O . SER A 1 83 ? -2.884 2.066 0.882 1.00 96.69 83 SER A O 1
ATOM 623 N N . SER A 1 84 ? -3.390 0.555 2.433 1.00 96.31 84 SER A N 1
ATOM 624 C CA . SER A 1 84 ? -2.092 -0.109 2.285 1.00 96.31 84 SER A CA 1
ATOM 625 C C . SER A 1 84 ? -1.887 -0.744 0.903 1.00 96.31 84 SER A C 1
ATOM 627 O O . SER A 1 84 ? -0.757 -0.786 0.417 1.00 96.31 84 SER A O 1
ATOM 629 N N . ILE A 1 85 ? -2.960 -1.243 0.273 1.00 97.12 85 ILE A N 1
ATOM 630 C CA . ILE A 1 85 ? -2.907 -1.850 -1.063 1.00 97.12 85 ILE A CA 1
ATOM 631 C C . ILE A 1 85 ? -2.579 -0.767 -2.098 1.00 97.12 85 ILE A C 1
ATOM 633 O O . ILE A 1 85 ? -1.722 -0.988 -2.955 1.00 97.12 85 ILE A O 1
ATOM 637 N N . SER A 1 86 ? -3.178 0.423 -1.983 1.00 97.00 86 SER A N 1
ATOM 638 C CA . SER A 1 86 ? -2.877 1.539 -2.886 1.00 97.00 86 SER A CA 1
ATOM 639 C C . SER A 1 86 ? -1.465 2.099 -2.679 1.00 97.00 86 SER A C 1
ATOM 641 O O . SER A 1 86 ? -0.749 2.321 -3.658 1.00 97.00 86 SER A O 1
ATOM 643 N N . HIS A 1 87 ? -1.012 2.251 -1.429 1.00 97.25 87 HIS A N 1
ATOM 644 C CA . HIS A 1 87 ? 0.359 2.671 -1.118 1.00 97.25 87 HIS A CA 1
ATOM 645 C C . HIS A 1 87 ? 1.405 1.704 -1.686 1.00 97.25 87 HIS A C 1
ATOM 647 O O . HIS A 1 87 ? 2.396 2.145 -2.270 1.00 97.25 87 HIS A O 1
ATOM 653 N N . LEU A 1 88 ? 1.172 0.393 -1.585 1.00 96.38 88 LEU A N 1
ATOM 654 C CA . LEU A 1 88 ? 2.046 -0.602 -2.207 1.00 96.38 88 LEU A CA 1
ATOM 655 C C . LEU A 1 88 ? 2.049 -0.515 -3.735 1.00 96.38 88 LEU A C 1
ATOM 657 O O . LEU A 1 88 ? 3.091 -0.761 -4.337 1.00 96.38 88 LEU A O 1
ATOM 661 N N . GLY A 1 89 ? 0.935 -0.131 -4.360 1.00 96.62 89 GLY A N 1
ATOM 662 C CA . GLY A 1 89 ? 0.892 0.163 -5.792 1.00 96.62 89 GLY A CA 1
ATOM 663 C C . GLY A 1 89 ? 1.836 1.292 -6.184 1.00 96.62 89 GLY A C 1
ATOM 664 O O . GLY A 1 89 ? 2.656 1.134 -7.090 1.00 96.62 89 GLY A O 1
ATOM 665 N N . TRP A 1 90 ? 1.807 2.397 -5.439 1.00 96.44 90 TRP A N 1
ATOM 666 C CA . TRP A 1 90 ? 2.743 3.508 -5.636 1.00 96.44 90 TRP A CA 1
ATOM 667 C C . TRP A 1 90 ? 4.204 3.122 -5.372 1.00 96.44 90 TRP A C 1
ATOM 669 O O . TRP A 1 90 ? 5.104 3.592 -6.064 1.00 96.44 90 TRP A O 1
ATOM 679 N N . MET A 1 91 ? 4.468 2.250 -4.398 1.00 96.81 91 MET A N 1
ATOM 680 C CA . MET A 1 91 ? 5.822 1.731 -4.169 1.00 96.81 91 MET A CA 1
ATOM 681 C C . MET A 1 91 ? 6.274 0.827 -5.320 1.00 96.81 91 MET A C 1
ATOM 683 O O . MET A 1 91 ? 7.410 0.942 -5.774 1.00 96.81 91 MET A O 1
ATOM 687 N N . ALA A 1 92 ? 5.390 -0.039 -5.820 1.00 95.12 92 ALA A N 1
ATOM 688 C CA . ALA A 1 92 ? 5.687 -0.956 -6.911 1.00 95.12 92 ALA A CA 1
ATOM 689 C C . ALA A 1 92 ? 5.973 -0.212 -8.221 1.00 95.12 92 ALA A C 1
ATOM 691 O O . ALA A 1 92 ? 6.921 -0.571 -8.907 1.00 95.12 92 ALA A O 1
ATOM 692 N N . ILE A 1 93 ? 5.230 0.848 -8.560 1.00 95.19 93 ILE A N 1
ATOM 693 C CA . ILE A 1 93 ? 5.471 1.567 -9.822 1.00 95.19 93 ILE A CA 1
ATOM 694 C C . ILE A 1 93 ? 6.825 2.286 -9.833 1.00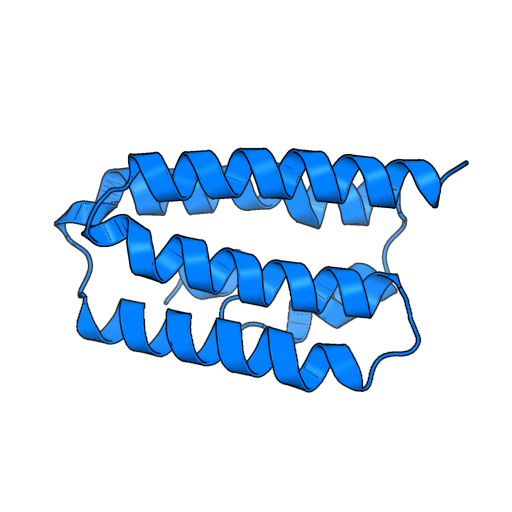 95.19 93 ILE A C 1
ATOM 696 O O . ILE A 1 93 ? 7.523 2.272 -10.843 1.00 95.19 93 ILE A O 1
ATOM 700 N N . VAL A 1 94 ? 7.227 2.885 -8.707 1.00 96.00 94 VAL A N 1
ATOM 701 C CA . VAL A 1 94 ? 8.431 3.727 -8.644 1.00 96.00 94 VAL A CA 1
ATOM 702 C C . VAL A 1 94 ? 9.721 2.920 -8.461 1.00 96.00 94 VAL A C 1
ATOM 704 O O . VAL A 1 94 ? 10.805 3.433 -8.734 1.00 96.00 94 VAL A O 1
ATOM 707 N N . ILE A 1 95 ? 9.639 1.657 -8.028 1.00 95.62 95 ILE A N 1
ATOM 708 C CA . ILE A 1 95 ? 10.821 0.875 -7.629 1.00 95.62 95 ILE A CA 1
ATOM 709 C C . ILE A 1 95 ? 11.787 0.586 -8.784 1.00 95.62 95 ILE A C 1
ATOM 711 O O . ILE A 1 95 ? 12.982 0.496 -8.541 1.00 95.62 95 ILE A O 1
ATOM 715 N N . VAL A 1 96 ? 11.300 0.481 -10.026 1.00 93.75 96 VAL A N 1
ATOM 716 C CA . VAL A 1 96 ? 12.147 0.250 -11.215 1.00 93.75 96 VAL A CA 1
ATOM 717 C C . VAL A 1 96 ? 12.880 1.524 -11.632 1.00 93.75 96 VAL A C 1
ATOM 719 O O . VAL A 1 96 ? 13.993 1.457 -12.143 1.00 93.75 96 VAL A O 1
ATOM 722 N N . TYR A 1 97 ? 12.282 2.691 -11.384 1.00 92.38 97 TYR A N 1
ATOM 723 C CA . TYR A 1 97 ? 12.862 3.984 -11.748 1.00 92.38 97 TYR A CA 1
ATOM 724 C C . TYR A 1 97 ? 13.809 4.508 -10.668 1.00 92.38 97 TYR A C 1
ATOM 726 O O . TYR A 1 97 ? 14.915 4.960 -10.950 1.00 92.38 97 TYR A O 1
ATOM 734 N N . SER A 1 98 ? 13.379 4.442 -9.410 1.00 95.19 98 SER A N 1
ATOM 735 C CA . SER A 1 98 ? 14.151 4.915 -8.267 1.00 95.19 98 SER A CA 1
ATOM 736 C C . SER A 1 98 ? 13.776 4.121 -7.009 1.00 95.19 98 SER A C 1
ATOM 738 O O . SER A 1 98 ? 12.878 4.524 -6.258 1.00 95.19 98 SER A O 1
ATOM 740 N N . PRO A 1 99 ? 14.494 3.021 -6.716 1.00 93.44 99 PRO A N 1
ATOM 741 C C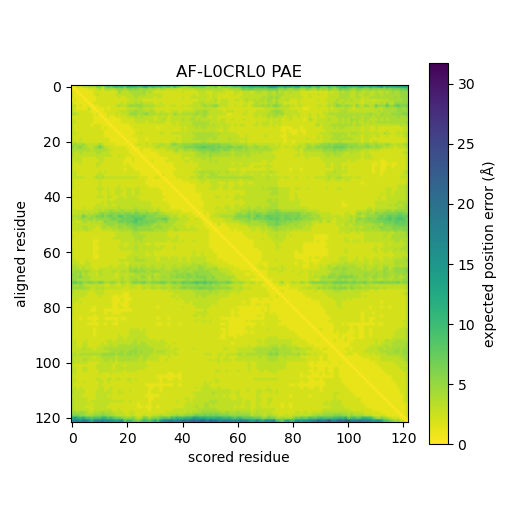A . PRO A 1 99 ? 14.231 2.173 -5.551 1.00 93.44 99 PRO A CA 1
ATOM 742 C C . PRO A 1 99 ? 14.243 2.936 -4.214 1.00 93.44 99 PRO A C 1
ATOM 744 O O . PRO A 1 99 ? 13.507 2.607 -3.286 1.00 93.44 99 PRO A O 1
ATOM 747 N N . LYS A 1 100 ? 15.048 4.003 -4.118 1.00 95.25 100 LYS A N 1
ATOM 748 C CA . LYS A 1 100 ? 15.126 4.866 -2.928 1.00 95.25 100 LYS A CA 1
ATOM 749 C C . LYS A 1 100 ? 13.814 5.610 -2.643 1.00 95.25 100 LYS A C 1
ATOM 751 O O . LYS A 1 100 ? 13.462 5.763 -1.478 1.00 95.25 100 LYS A O 1
ATOM 756 N N . LEU A 1 101 ? 13.066 6.025 -3.674 1.00 96.50 101 LEU A N 1
ATOM 757 C CA . LEU A 1 101 ? 11.752 6.657 -3.480 1.00 96.50 101 LEU A CA 1
ATOM 758 C C . LEU A 1 101 ? 10.706 5.650 -2.990 1.00 96.50 101 LEU A C 1
ATOM 760 O O . LEU A 1 101 ? 9.857 6.008 -2.176 1.00 96.50 101 LEU A O 1
ATOM 764 N N . ALA A 1 102 ? 10.793 4.385 -3.415 1.00 95.81 102 ALA A N 1
ATOM 765 C CA . ALA A 1 102 ? 9.921 3.331 -2.895 1.00 95.81 102 ALA A CA 1
ATOM 766 C C . ALA A 1 102 ? 10.136 3.123 -1.383 1.00 95.81 102 ALA A C 1
ATOM 768 O O . ALA A 1 102 ? 9.164 3.030 -0.635 1.00 95.81 102 ALA A O 1
ATOM 769 N N . LEU A 1 103 ? 11.394 3.125 -0.920 1.00 95.50 103 LEU A N 1
ATOM 770 C CA . LEU A 1 103 ? 11.726 3.058 0.510 1.00 95.50 103 LEU A CA 1
ATOM 771 C C . LEU A 1 103 ? 11.236 4.284 1.287 1.00 95.50 103 LEU A C 1
ATOM 773 O O . LEU A 1 103 ? 10.676 4.131 2.369 1.00 95.50 103 LEU A O 1
ATOM 777 N N . LEU A 1 104 ? 11.405 5.489 0.734 1.00 97.19 104 LEU A N 1
ATOM 778 C CA . LEU A 1 104 ? 10.894 6.713 1.356 1.00 97.19 104 LEU A CA 1
ATOM 779 C C . LEU A 1 104 ? 9.374 6.637 1.564 1.00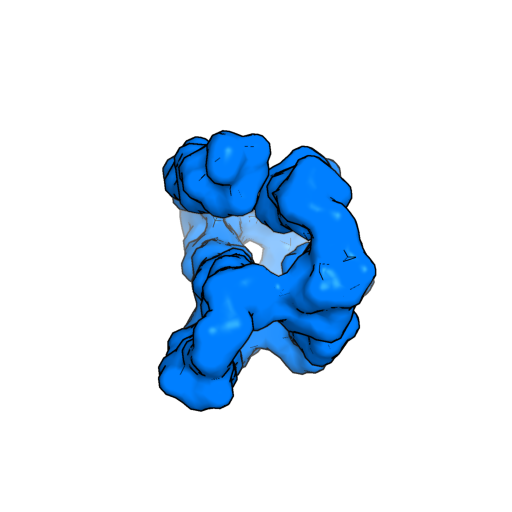 97.19 104 LEU A C 1
ATOM 781 O O . LEU A 1 104 ? 8.890 6.899 2.664 1.00 97.19 104 LEU A O 1
ATOM 785 N N . ASN A 1 105 ? 8.632 6.228 0.530 1.00 96.75 105 ASN A N 1
ATOM 786 C CA . ASN A 1 105 ? 7.185 6.039 0.621 1.00 96.75 105 ASN A CA 1
ATOM 787 C C . ASN A 1 105 ? 6.833 4.981 1.681 1.00 96.75 105 ASN A C 1
ATOM 789 O O . ASN A 1 105 ? 5.921 5.192 2.476 1.00 96.75 105 ASN A O 1
ATOM 793 N N . PHE A 1 106 ? 7.586 3.876 1.757 1.00 97.38 106 PHE A N 1
ATOM 794 C CA . PHE A 1 106 ? 7.378 2.856 2.787 1.00 97.38 106 PHE A CA 1
ATOM 795 C C . PHE A 1 106 ? 7.538 3.404 4.208 1.00 97.38 106 PHE A C 1
ATOM 797 O O . PHE A 1 106 ? 6.694 3.118 5.055 1.00 97.38 106 PHE A O 1
ATOM 804 N N . TYR A 1 107 ? 8.564 4.216 4.475 1.00 96.69 107 TYR A N 1
ATOM 805 C CA . TYR A 1 107 ? 8.759 4.804 5.802 1.00 96.69 107 TYR A CA 1
ATOM 806 C C . TYR A 1 107 ? 7.640 5.776 6.187 1.00 96.69 107 TYR A C 1
ATOM 808 O O . TYR A 1 107 ? 7.144 5.710 7.311 1.00 96.69 107 TYR A O 1
ATOM 816 N N . LEU A 1 108 ? 7.193 6.624 5.255 1.00 97.88 108 LEU A N 1
ATOM 817 C CA . LEU A 1 108 ? 6.059 7.526 5.488 1.00 97.88 108 LEU A CA 1
ATOM 818 C C . LEU A 1 108 ? 4.771 6.742 5.762 1.00 97.88 108 LEU A C 1
ATOM 820 O O . LEU A 1 108 ? 4.074 7.008 6.741 1.00 97.88 108 LEU A O 1
ATOM 824 N N . TYR A 1 109 ? 4.494 5.726 4.946 1.00 97.56 109 TYR A N 1
ATOM 825 C CA . TYR A 1 109 ? 3.360 4.827 5.133 1.00 97.56 109 TYR A CA 1
ATOM 826 C C . TYR A 1 109 ? 3.418 4.100 6.489 1.00 97.56 109 TYR A C 1
ATOM 828 O O . TYR A 1 109 ? 2.416 4.047 7.206 1.00 97.56 109 TYR A O 1
ATOM 836 N N . ALA A 1 110 ? 4.576 3.559 6.878 1.00 97.00 110 ALA A N 1
ATOM 837 C CA . ALA A 1 110 ? 4.735 2.846 8.143 1.00 97.00 110 ALA A CA 1
ATOM 838 C C . ALA A 1 110 ? 4.493 3.767 9.347 1.00 97.00 110 ALA A C 1
ATOM 840 O O . ALA A 1 110 ? 3.806 3.375 10.287 1.00 97.00 110 ALA A O 1
ATOM 841 N N . LEU A 1 111 ? 4.986 5.008 9.292 1.00 97.56 111 LEU A N 1
ATOM 842 C CA . LEU A 1 111 ? 4.771 6.005 10.340 1.00 97.56 111 LEU A CA 1
ATOM 843 C C . LEU A 1 111 ? 3.290 6.390 10.452 1.00 97.56 111 LEU A C 1
ATOM 845 O O . LEU A 1 111 ?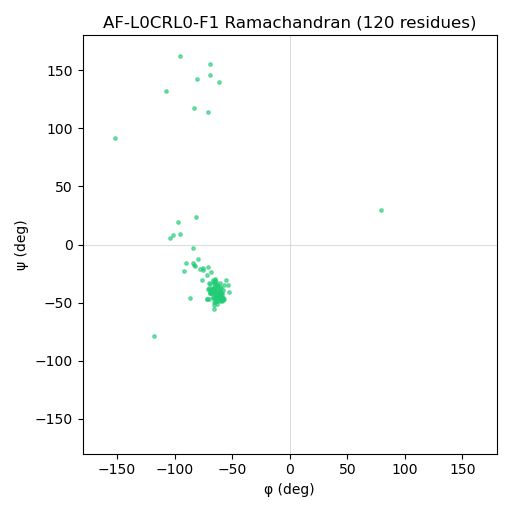 2.724 6.344 11.544 1.00 97.56 111 LEU A O 1
ATOM 849 N N . MET A 1 112 ? 2.641 6.716 9.329 1.00 97.31 112 MET A N 1
ATOM 850 C CA . MET A 1 112 ? 1.219 7.082 9.315 1.00 97.31 112 MET A CA 1
ATOM 851 C C . MET A 1 112 ? 0.329 5.937 9.804 1.00 97.31 112 MET A C 1
ATOM 853 O O . MET A 1 112 ? -0.576 6.152 10.608 1.00 97.31 112 MET A O 1
ATOM 857 N N . THR A 1 113 ? 0.589 4.709 9.348 1.00 96.00 113 THR A N 1
ATOM 858 C CA . THR A 1 113 ? -0.191 3.546 9.787 1.00 96.00 113 THR A CA 1
ATOM 859 C C . THR A 1 113 ? 0.023 3.241 11.261 1.00 96.00 113 THR A C 1
ATOM 861 O O . THR A 1 113 ? -0.957 2.987 11.958 1.00 96.00 113 THR A O 1
ATOM 864 N N . ALA A 1 114 ? 1.256 3.337 11.763 1.00 95.75 114 ALA A N 1
ATOM 865 C CA . ALA A 1 114 ? 1.536 3.195 13.186 1.00 95.75 114 ALA A CA 1
ATOM 866 C C . ALA A 1 114 ? 0.768 4.214 14.031 1.00 95.75 114 ALA A C 1
ATOM 868 O O . ALA A 1 114 ? 0.128 3.818 15.003 1.00 95.75 114 ALA A O 1
ATOM 869 N N . ALA A 1 115 ? 0.755 5.488 13.630 1.00 95.88 115 ALA A N 1
ATOM 870 C CA . ALA A 1 115 ? 0.006 6.525 14.334 1.00 95.88 115 ALA A CA 1
ATOM 871 C C . ALA A 1 115 ? -1.494 6.186 14.436 1.00 95.88 115 ALA A C 1
ATOM 873 O O . ALA A 1 115 ? -2.055 6.242 15.528 1.00 95.88 115 ALA A O 1
ATOM 874 N N . VAL A 1 116 ? -2.121 5.758 13.332 1.00 96.06 116 VAL A N 1
ATOM 875 C CA . VAL A 1 116 ? -3.551 5.392 13.313 1.00 96.06 116 VAL A CA 1
ATOM 876 C C . VAL A 1 116 ? -3.836 4.141 14.149 1.00 96.06 116 VAL A C 1
ATOM 878 O O . VAL A 1 116 ? -4.797 4.112 14.913 1.00 96.06 116 VAL A O 1
ATOM 881 N N . PHE A 1 117 ? -3.026 3.087 14.035 1.00 95.50 117 PHE A N 1
ATOM 882 C CA . PHE A 1 117 ? -3.256 1.870 14.823 1.00 95.50 117 PHE A CA 1
ATOM 883 C C . PHE A 1 117 ? -3.072 2.109 16.321 1.00 95.50 117 PHE A C 1
ATOM 885 O O . PHE A 1 117 ? -3.846 1.575 17.113 1.00 95.50 117 PHE A O 1
ATOM 892 N N . LEU A 1 118 ? -2.086 2.921 16.710 1.00 94.62 118 LEU A N 1
ATOM 893 C CA . LEU A 1 118 ? -1.875 3.290 18.107 1.00 94.62 118 LEU A CA 1
ATOM 894 C C . LEU A 1 118 ? -3.018 4.165 18.636 1.00 94.62 118 LEU A C 1
ATOM 896 O O . LEU A 1 118 ? -3.461 3.929 19.754 1.00 94.62 118 LEU A O 1
ATOM 900 N N . SER A 1 119 ? -3.557 5.092 17.833 1.00 94.38 119 SER A N 1
ATOM 901 C CA . SER A 1 119 ? -4.717 5.902 18.241 1.00 94.38 119 SER A CA 1
ATOM 902 C C . SER A 1 119 ? -6.014 5.101 18.378 1.00 94.38 119 SER A C 1
ATOM 904 O O . SER A 1 119 ? -6.924 5.529 19.071 1.00 94.38 119 SER A O 1
ATOM 906 N N . LEU A 1 120 ? -6.135 3.960 17.694 1.00 92.56 120 LEU A N 1
ATOM 907 C CA . LEU A 1 120 ? -7.289 3.060 17.833 1.00 92.56 120 LEU A CA 1
ATOM 908 C C . LEU A 1 120 ? -7.152 2.095 19.019 1.00 92.56 120 LEU A C 1
ATOM 910 O O . LEU A 1 120 ? -8.131 1.457 19.394 1.00 92.56 120 LEU A O 1
ATOM 914 N N . ASN A 1 121 ? -5.938 1.940 19.553 1.00 86.94 121 ASN A N 1
ATOM 915 C CA . ASN A 1 121 ? -5.607 1.021 20.643 1.00 86.94 121 ASN A CA 1
ATOM 916 C C . ASN A 1 121 ? -5.475 1.733 22.004 1.00 86.94 121 ASN A C 1
ATOM 918 O O . ASN A 1 121 ? -4.994 1.123 22.958 1.00 86.94 121 ASN A O 1
ATOM 922 N N . SER A 1 122 ? -5.837 3.017 22.070 1.00 66.25 122 SER A N 1
ATOM 923 C CA . SER A 1 122 ? -5.913 3.811 23.301 1.00 66.25 122 SER A CA 1
ATOM 924 C C . SER A 1 122 ? -7.254 3.650 23.998 1.00 66.25 122 SER A C 1
ATOM 926 O O . SER A 1 122 ? -8.272 3.732 23.271 1.00 66.25 122 SER A O 1
#

Organism: NCBI:txid1269718

pLDDT: mean 94.36, std 3.69, range [66.25, 97.88]

Radius of gyration: 13.61 Å; Cα contacts (8 Å, |Δi|>4): 142; chains: 1; bounding box: 35×22×41 Å

Sequence (122 aa):
AAISMKLGLAPFHFWFPEVLQGSSLTTGLLLSTAMKFPPLTLLFMTSQSLNPALLTTLAILSAAVGGWAGLNQTQIRKIMAFSSISHLGWMAIVIVYSPKLALLNFYLYALMTAAVFLSLNS

InterPro domains:
  IPR001750 NADH:quinone oxidoreductase/Mrp antiporter, transmembrane domain [PF00361] (2-121)
  IPR003917 NADH:ubiquinone oxidoreductase, chain 2 [PR01436] (60-73)
  IPR003917 NADH:ubiquinone oxidoreductase, chain 2 [PR01436] (84-97)
  IPR003917 NADH:ubiquinone oxidoreductase, chain 2 [PR01436] (103-121)
  IPR050175 Complex I Subunit 2 [PTHR46552] (2-121)